Protein AF-A0A0C3Q292-F1 (afdb_monomer)

Secondary structure (DSSP, 8-state):
-EEE-S-GGGSPPGGGT----PPP--STTHHHHHS--TTT-EEE-HHHHHHHH-S--PPPPS--------HHHHTSHHIIIIIIIHHHHHHHHHS-TT--TT---SS--

Solvent-accessible surface area (ba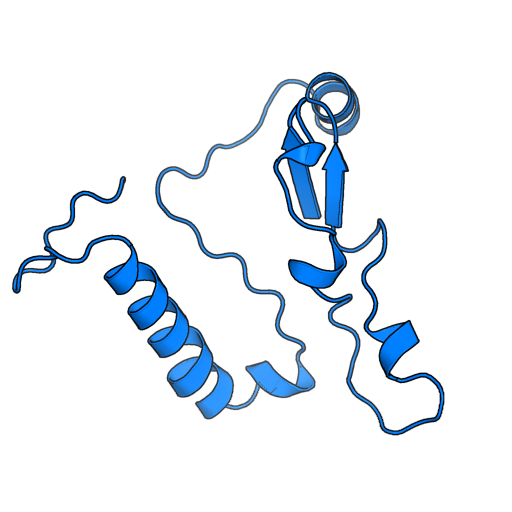ckbone atoms only — not comparable to full-atom values): 6953 Å² total; per-residue (Å²): 78,77,46,78,39,87,59,61,85,81,50,75,60,63,71,81,75,45,55,46,49,53,83,90,57,95,62,100,62,40,67,70,57,35,52,46,46,76,78,43,52,36,79,37,38,59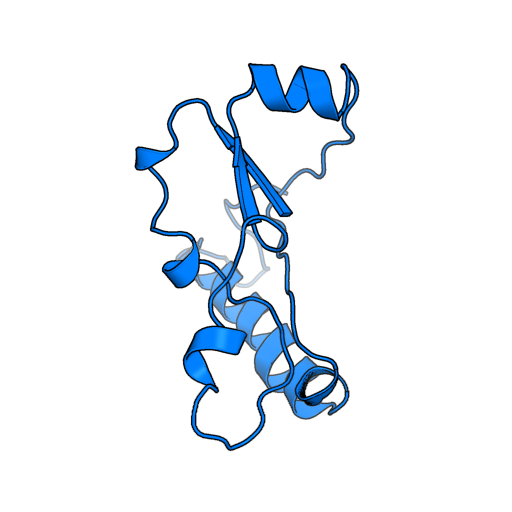,70,58,50,38,72,75,61,48,95,70,77,90,80,81,75,43,83,79,88,87,82,72,75,40,73,92,48,54,75,41,67,58,44,39,54,63,47,46,51,47,44,50,49,56,54,59,54,61,77,40,87,78,52,40,97,88,69,54,62,87,68,63,99

Radius of gyration: 17.43 Å; Cα contacts (8 Å, |Δi|>4): 93; chains: 1; bounding box: 43×38×37 Å

Organism: NCBI:txid1051891

pLDDT: mean 90.77, std 4.53, range [69.12, 97.75]

Sequence (109 aa):
MYIVSDKPSLFPEVRMMTSSGAKIESGPDTEGRLEPTDKDLRIIPVKQAKELFGQQAGSVNGVSFMNSDNPQYITHYYHFSAELLFGLWRTYTSLDADIQSNGATILPP

Foldseek 3Di:
DEAEAPCPVVDDDPQVVAWCLDDQDDDPCRPVNRHDDVVRYDYYYPVVVCVVPNDDDDDDWFDDDDDSHHPVQCVDPCCVVVPPPVVVVVVVCVVAVPQDPVRDGPGTD

Structure (mmCIF, N/CA/C/O backbone):
data_AF-A0A0C3Q292-F1
#
_entry.id   AF-A0A0C3Q292-F1
#
loop_
_atom_site.group_PDB
_atom_site.id
_atom_site.type_symbol
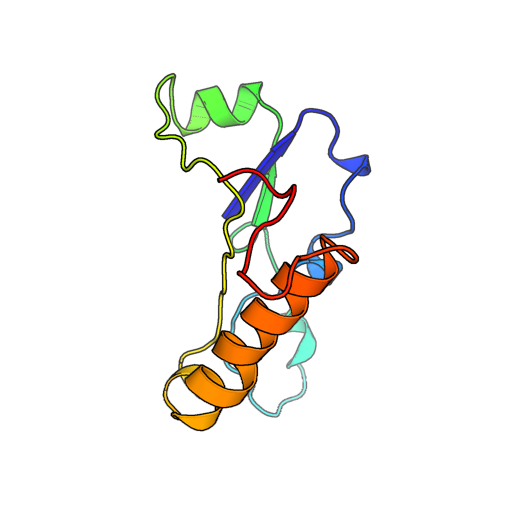_atom_site.label_atom_id
_atom_site.label_alt_id
_atom_site.label_comp_id
_atom_site.label_asym_id
_atom_site.label_entity_id
_atom_site.label_seq_id
_atom_site.pdbx_PDB_ins_code
_atom_site.Cartn_x
_atom_site.Cartn_y
_atom_site.Cartn_z
_atom_site.occupancy
_atom_site.B_iso_or_equiv
_atom_site.auth_seq_id
_atom_site.auth_comp_id
_atom_site.auth_asym_id
_atom_site.auth_atom_id
_atom_site.pdbx_PDB_model_num
ATOM 1 N N . MET A 1 1 ? -3.609 6.998 4.947 1.00 92.38 1 MET A N 1
ATOM 2 C CA . MET A 1 1 ? -4.205 5.701 4.539 1.00 92.38 1 MET A CA 1
ATOM 3 C C . MET A 1 1 ? -4.912 5.068 5.734 1.00 92.38 1 MET A C 1
ATOM 5 O O . MET A 1 1 ? -4.525 5.353 6.861 1.00 92.38 1 MET A O 1
ATOM 9 N N . TYR A 1 2 ? -5.933 4.234 5.519 1.00 94.56 2 TYR A N 1
ATOM 10 C CA . TYR A 1 2 ? -6.596 3.497 6.600 1.00 94.56 2 TYR A CA 1
ATOM 11 C C . TYR A 1 2 ? -6.639 2.001 6.292 1.00 94.56 2 TYR A C 1
ATOM 13 O O . TYR A 1 2 ? -7.073 1.615 5.211 1.00 94.56 2 TYR A O 1
ATOM 21 N N . ILE A 1 3 ? -6.242 1.174 7.258 1.00 95.50 3 ILE A N 1
ATOM 22 C CA . ILE A 1 3 ? -6.537 -0.261 7.283 1.00 95.50 3 ILE A CA 1
ATOM 23 C C . ILE A 1 3 ? -7.716 -0.448 8.234 1.00 95.50 3 ILE A C 1
ATOM 25 O O . ILE A 1 3 ? -7.642 -0.058 9.398 1.00 95.50 3 ILE A O 1
ATOM 29 N N . VAL A 1 4 ? -8.813 -1.028 7.752 1.00 94.81 4 VAL A N 1
ATOM 30 C CA . VAL A 1 4 ? -10.010 -1.248 8.572 1.00 94.81 4 VAL A CA 1
ATOM 31 C C . VAL A 1 4 ? -10.018 -2.688 9.075 1.00 94.81 4 VAL A C 1
ATOM 33 O O . VAL A 1 4 ? -10.182 -3.619 8.291 1.00 94.81 4 VAL A O 1
ATOM 36 N N . SER A 1 5 ? -9.826 -2.879 10.381 1.00 96.50 5 SER A N 1
ATOM 37 C CA . SER A 1 5 ? -9.831 -4.200 11.016 1.00 96.50 5 SER A CA 1
ATOM 38 C C . SER A 1 5 ? -10.138 -4.102 12.508 1.00 96.50 5 SER A C 1
ATOM 40 O O . SER A 1 5 ? -9.551 -3.294 13.223 1.00 96.50 5 SER A O 1
ATOM 42 N N . ASP A 1 6 ? -10.994 -4.997 13.004 1.00 97.75 6 ASP A N 1
ATOM 43 C CA . ASP A 1 6 ? -11.237 -5.166 14.444 1.00 97.75 6 ASP A CA 1
ATOM 44 C C . ASP A 1 6 ? -10.140 -6.010 15.136 1.00 97.75 6 ASP A C 1
ATOM 46 O O . ASP A 1 6 ? -10.204 -6.264 16.338 1.00 97.75 6 ASP A O 1
ATOM 50 N N . LYS A 1 7 ? -9.119 -6.454 14.385 1.00 97.38 7 LYS A N 1
ATOM 51 C CA . LYS A 1 7 ? -7.964 -7.229 14.871 1.00 97.38 7 LYS A CA 1
ATOM 52 C C . LYS A 1 7 ? -6.643 -6.554 14.461 1.00 97.38 7 LYS A C 1
ATOM 54 O O . LYS A 1 7 ? -5.930 -7.084 13.607 1.00 97.38 7 LYS A O 1
ATOM 59 N N . PRO A 1 8 ? -6.299 -5.389 15.036 1.00 94.94 8 PRO A N 1
ATOM 60 C CA . PRO A 1 8 ? -5.112 -4.629 14.637 1.00 94.94 8 PRO A CA 1
ATOM 61 C C . PRO A 1 8 ? -3.792 -5.373 14.887 1.00 94.94 8 PRO A C 1
ATOM 63 O O . PRO A 1 8 ? -2.832 -5.159 14.161 1.00 94.94 8 PRO A O 1
ATOM 66 N N . SER A 1 9 ? -3.749 -6.298 15.851 1.00 96.12 9 SER A N 1
ATOM 67 C CA . SER A 1 9 ? -2.554 -7.088 16.180 1.00 96.12 9 SER A CA 1
ATOM 68 C C . SER A 1 9 ? -2.134 -8.106 15.113 1.00 96.12 9 SER A C 1
ATOM 70 O O . SER A 1 9 ? -1.070 -8.702 15.239 1.00 96.12 9 SER A O 1
ATOM 72 N N . LEU A 1 10 ? -2.956 -8.338 14.082 1.00 96.94 10 LEU A N 1
ATOM 73 C CA . LEU A 1 10 ? -2.586 -9.190 12.945 1.00 96.94 10 LEU A CA 1
ATOM 74 C C . LEU A 1 10 ? -1.658 -8.488 11.951 1.00 96.94 10 LEU A C 1
ATOM 76 O O . LEU A 1 10 ? -1.102 -9.143 11.072 1.00 96.94 10 LEU A O 1
ATOM 80 N N . PHE A 1 11 ? -1.519 -7.171 12.068 1.00 96.62 11 PHE A N 1
ATOM 81 C CA . PHE A 1 11 ? -0.674 -6.379 11.194 1.00 96.62 11 PHE A CA 1
ATOM 82 C C . PHE A 1 11 ? 0.667 -6.098 11.881 1.00 96.62 11 PHE A C 1
ATOM 84 O O . PHE A 1 11 ? 0.705 -5.938 13.105 1.00 96.62 11 PHE A O 1
ATOM 91 N N . PRO A 1 12 ? 1.765 -6.011 11.113 1.00 96.69 12 PRO A N 1
ATOM 92 C CA . PRO A 1 12 ? 3.024 -5.476 11.614 1.00 96.69 12 PRO A CA 1
ATOM 93 C C . PRO A 1 12 ? 2.867 -4.043 12.142 1.00 96.69 12 PRO A C 1
ATOM 95 O O . PRO A 1 12 ? 1.881 -3.357 11.865 1.00 96.69 12 PRO A O 1
ATOM 98 N N . GLU A 1 13 ? 3.879 -3.556 12.859 1.00 95.69 13 GLU A N 1
ATOM 99 C CA . GLU A 1 13 ? 3.965 -2.133 13.195 1.00 95.69 13 GLU A CA 1
ATOM 100 C C . GLU A 1 13 ? 3.947 -1.269 11.924 1.00 95.69 13 GLU A C 1
ATOM 102 O O . GLU A 1 13 ? 4.510 -1.646 10.896 1.00 95.69 13 GLU A O 1
ATOM 107 N N . VAL A 1 14 ? 3.336 -0.081 11.991 1.00 95.06 14 VAL A N 1
ATOM 108 C CA . VAL A 1 14 ? 3.147 0.799 10.820 1.00 95.06 14 VAL A CA 1
ATOM 109 C C . VAL A 1 14 ? 4.468 1.143 10.130 1.00 95.06 14 VAL A C 1
ATOM 111 O O . VAL A 1 14 ? 4.538 1.121 8.903 1.00 95.06 14 VAL A O 1
ATOM 114 N N . ARG A 1 15 ? 5.534 1.350 10.907 1.00 94.62 15 ARG A N 1
ATOM 115 C CA . ARG A 1 15 ? 6.899 1.597 10.418 1.00 94.62 15 ARG A CA 1
ATOM 116 C C . ARG A 1 15 ? 7.500 0.474 9.575 1.00 94.62 15 ARG A C 1
ATOM 118 O O . ARG A 1 15 ? 8.422 0.707 8.805 1.00 94.62 15 ARG A O 1
ATOM 125 N N . MET A 1 16 ? 6.972 -0.739 9.719 1.00 95.00 16 MET A N 1
ATOM 126 C CA . MET A 1 16 ? 7.375 -1.917 8.948 1.00 95.00 16 MET A CA 1
ATOM 127 C C . MET A 1 16 ? 6.511 -2.112 7.694 1.00 95.00 16 MET A C 1
ATOM 129 O O . MET A 1 16 ? 6.776 -3.017 6.908 1.00 95.00 16 MET A O 1
ATOM 133 N N . MET A 1 17 ? 5.462 -1.302 7.518 1.00 93.81 17 MET A N 1
ATOM 134 C CA . MET A 1 17 ? 4.547 -1.366 6.375 1.00 93.81 17 MET A CA 1
ATOM 135 C C . MET A 1 17 ? 4.707 -0.174 5.428 1.00 93.81 17 MET A C 1
ATOM 137 O O . MET A 1 17 ? 4.534 -0.334 4.224 1.00 93.81 17 MET A O 1
ATOM 141 N N . THR A 1 18 ? 5.003 1.017 5.954 1.00 93.31 18 THR A N 1
ATOM 142 C CA . THR A 1 18 ? 5.138 2.253 5.168 1.00 93.31 18 THR A CA 1
ATOM 143 C C . THR A 1 18 ? 6.095 3.239 5.840 1.00 93.31 18 THR A C 1
ATOM 145 O O . THR A 1 18 ? 6.434 3.092 7.011 1.00 93.31 18 THR A O 1
ATOM 148 N N . SER A 1 19 ? 6.485 4.278 5.105 1.00 92.19 19 SER A N 1
ATOM 149 C CA . SER A 1 19 ? 7.123 5.491 5.629 1.00 92.19 19 SER A CA 1
ATOM 150 C C . SER A 1 19 ? 6.176 6.693 5.518 1.00 92.19 19 SER A C 1
ATOM 152 O O . SER A 1 19 ? 5.067 6.568 4.987 1.00 92.19 19 SER A O 1
ATOM 154 N N . SER A 1 20 ? 6.612 7.863 5.993 1.00 92.38 20 SER A N 1
ATOM 155 C CA . SER A 1 20 ? 5.895 9.138 5.808 1.00 92.38 20 SER A CA 1
ATOM 156 C C . SER A 1 20 ? 5.885 9.644 4.356 1.00 92.38 20 SER A C 1
ATOM 158 O O . SER A 1 20 ? 5.204 10.615 4.029 1.00 92.38 20 SER A O 1
ATOM 160 N N . GLY A 1 21 ? 6.698 9.046 3.475 1.00 89.25 21 GLY A N 1
ATOM 161 C CA . GLY A 1 21 ? 6.905 9.534 2.111 1.00 89.25 21 GLY A CA 1
ATOM 162 C C . GLY A 1 21 ? 7.610 10.896 2.035 1.00 89.25 21 GLY A C 1
ATOM 163 O O . GLY A 1 21 ? 7.651 11.500 0.961 1.00 89.25 21 GLY A O 1
ATOM 164 N N . ALA A 1 22 ? 8.164 11.407 3.142 1.00 89.69 22 ALA A N 1
ATOM 165 C CA . ALA A 1 22 ? 8.912 12.659 3.152 1.00 89.69 22 ALA A CA 1
ATOM 166 C C . ALA A 1 22 ? 10.166 12.580 2.264 1.00 89.69 22 ALA A C 1
ATOM 168 O O . ALA A 1 22 ? 10.733 11.514 2.026 1.00 89.69 22 ALA A O 1
ATOM 169 N N . LYS A 1 23 ? 10.610 13.737 1.761 1.00 89.56 23 LYS A N 1
ATOM 170 C CA . LYS A 1 23 ? 11.818 13.824 0.934 1.00 89.56 23 LYS A CA 1
ATOM 171 C C . LYS A 1 23 ? 13.041 13.410 1.754 1.00 89.56 23 LYS A C 1
ATOM 173 O O . LYS A 1 23 ? 13.244 13.912 2.864 1.00 89.56 23 LYS A O 1
ATOM 178 N N . ILE A 1 24 ? 13.876 12.550 1.178 1.00 88.94 24 ILE A N 1
ATOM 179 C CA . ILE A 1 24 ? 15.117 12.118 1.815 1.00 88.94 24 ILE A CA 1
ATOM 180 C C . ILE A 1 24 ? 16.160 13.219 1.617 1.00 88.94 24 ILE A C 1
ATOM 182 O O . ILE A 1 24 ? 16.516 13.577 0.490 1.00 88.94 24 ILE A O 1
ATOM 186 N N . GLU A 1 25 ? 16.638 13.773 2.729 1.00 88.50 25 GLU A N 1
ATOM 187 C CA . GLU A 1 25 ? 17.653 14.827 2.765 1.00 88.50 25 GLU A CA 1
ATOM 188 C C . GLU A 1 25 ? 18.669 14.505 3.849 1.00 88.50 25 GLU A C 1
ATOM 190 O O . GLU A 1 25 ? 18.269 14.136 4.951 1.00 88.50 25 GLU A O 1
ATOM 195 N N . SER A 1 26 ? 19.956 14.686 3.562 1.00 85.25 26 SER A N 1
ATOM 196 C CA . SER A 1 26 ? 21.028 14.459 4.529 1.00 85.25 26 SER A CA 1
ATOM 197 C C . SER A 1 26 ? 20.909 15.409 5.722 1.00 85.25 26 SER A C 1
ATOM 199 O O . SER A 1 26 ? 20.850 16.626 5.553 1.00 85.25 26 SER A O 1
ATOM 201 N N . GLY A 1 27 ? 20.916 14.864 6.937 1.00 84.56 27 GLY A N 1
ATOM 202 C CA . GLY A 1 27 ? 20.877 15.651 8.165 1.00 84.56 27 GLY A CA 1
ATOM 203 C C . GLY A 1 27 ? 20.676 14.794 9.418 1.00 84.56 27 GLY A C 1
ATOM 204 O O . GLY A 1 27 ? 20.360 13.607 9.304 1.00 84.56 27 GLY A O 1
ATOM 205 N N . PRO A 1 28 ? 20.841 15.389 10.613 1.00 79.56 28 PRO A N 1
ATOM 206 C CA . PRO A 1 28 ? 20.841 14.666 11.888 1.00 79.56 28 PRO A CA 1
ATOM 207 C C . PRO A 1 28 ? 19.501 14.007 12.259 1.00 79.56 28 PRO A C 1
ATOM 209 O O . PRO A 1 28 ? 19.494 13.138 13.118 1.00 79.56 28 PRO A O 1
ATOM 212 N N . ASP A 1 29 ? 18.392 14.373 11.606 1.00 82.88 29 ASP A N 1
ATOM 213 C CA . ASP A 1 29 ? 17.051 13.823 11.864 1.00 82.88 29 ASP A CA 1
ATOM 214 C C . ASP A 1 29 ? 16.382 13.324 10.573 1.00 82.88 29 ASP A C 1
ATOM 216 O O . ASP A 1 29 ? 15.291 13.735 10.182 1.00 82.88 29 ASP A O 1
ATOM 220 N N . THR A 1 30 ? 17.101 12.521 9.792 1.00 82.31 30 THR A N 1
ATOM 221 C CA . THR A 1 30 ? 16.534 11.955 8.556 1.00 82.31 30 THR A CA 1
ATOM 222 C C . THR A 1 30 ? 15.561 10.827 8.868 1.00 82.31 30 THR A C 1
ATOM 224 O O . THR A 1 30 ? 14.461 10.813 8.331 1.00 82.31 30 THR A O 1
ATOM 227 N N . GLU A 1 31 ? 15.926 9.931 9.782 1.00 83.94 31 GLU A N 1
ATOM 228 C CA . GLU A 1 31 ? 15.092 8.786 10.160 1.00 83.94 31 GLU A CA 1
ATOM 229 C C . GLU A 1 31 ? 13.782 9.219 10.826 1.00 83.94 31 GLU A C 1
ATOM 231 O O . GLU A 1 31 ? 12.722 8.740 10.434 1.00 83.94 31 GLU A O 1
ATOM 236 N N . GLY A 1 32 ? 13.818 10.191 11.746 1.00 90.12 32 GLY A N 1
ATOM 237 C CA . GLY A 1 32 ? 12.612 10.678 12.421 1.00 90.12 32 GLY A CA 1
ATOM 238 C C . GLY A 1 32 ? 11.605 11.326 11.469 1.00 90.12 32 GLY A C 1
ATOM 239 O O . GLY A 1 32 ? 10.401 11.150 11.633 1.00 90.12 32 GLY A O 1
ATOM 240 N N . ARG A 1 33 ? 12.076 12.009 10.416 1.00 89.62 33 ARG A N 1
ATOM 241 C CA . ARG A 1 33 ? 11.203 12.566 9.364 1.00 89.62 33 ARG A CA 1
ATOM 242 C C . ARG A 1 33 ? 10.566 11.501 8.475 1.00 89.62 33 ARG A C 1
ATOM 244 O O . ARG A 1 33 ? 9.511 11.759 7.896 1.00 89.62 33 ARG A O 1
ATOM 251 N N . LEU A 1 34 ? 11.220 10.352 8.319 1.00 91.31 34 LEU A N 1
ATOM 252 C CA . LEU A 1 34 ? 10.735 9.238 7.501 1.00 91.31 34 LEU A CA 1
ATOM 253 C C . LEU A 1 34 ? 9.812 8.297 8.282 1.00 91.31 34 LEU A C 1
ATOM 255 O O . LEU A 1 34 ? 9.058 7.544 7.663 1.00 91.31 34 LEU A O 1
ATOM 259 N N . GLU A 1 35 ? 9.842 8.365 9.613 1.00 95.12 35 GLU A N 1
ATOM 260 C CA . GLU A 1 35 ? 8.966 7.590 10.482 1.00 95.12 35 GLU A CA 1
ATOM 261 C C . GLU A 1 35 ? 7.491 7.952 10.209 1.00 95.12 35 GLU A C 1
ATOM 263 O O . GLU A 1 35 ? 7.123 9.133 10.230 1.00 95.12 35 GLU A O 1
ATOM 268 N N . PRO A 1 36 ? 6.630 6.963 9.911 1.00 95.62 36 PRO A N 1
ATOM 269 C CA . PRO A 1 36 ? 5.236 7.229 9.603 1.00 95.62 36 PRO A CA 1
ATOM 270 C C . PRO A 1 36 ? 4.459 7.659 10.847 1.00 95.62 36 PRO A C 1
ATOM 272 O O . PRO A 1 36 ? 4.711 7.233 11.974 1.00 95.62 36 PRO A O 1
ATOM 275 N N . THR A 1 37 ? 3.437 8.465 10.611 1.00 95.38 37 THR A N 1
ATOM 276 C CA . THR A 1 37 ? 2.501 8.955 11.618 1.00 95.38 37 THR A CA 1
ATOM 277 C C . THR A 1 37 ? 1.073 8.528 11.286 1.00 95.38 37 THR A C 1
ATOM 279 O O . THR A 1 37 ? 0.779 7.998 10.214 1.00 95.38 37 THR A O 1
ATOM 282 N N . ASP A 1 38 ? 0.140 8.877 12.170 1.00 95.44 38 ASP A N 1
ATOM 283 C CA . ASP A 1 38 ? -1.302 8.739 11.945 1.00 95.44 38 ASP A CA 1
ATOM 284 C C . ASP A 1 38 ? -1.814 9.458 10.677 1.00 95.44 38 ASP A C 1
ATOM 286 O O . ASP A 1 38 ? -2.919 9.186 10.204 1.00 95.44 38 ASP A O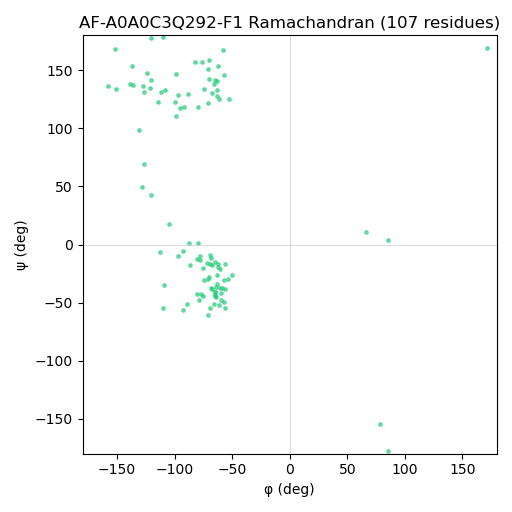 1
ATOM 290 N N . LYS A 1 39 ? -1.044 10.387 10.098 1.00 93.38 39 LYS A N 1
ATOM 291 C CA . LYS A 1 39 ? -1.397 11.005 8.809 1.00 93.38 39 LYS A CA 1
ATOM 292 C C . LYS A 1 39 ? -1.155 10.053 7.637 1.00 93.38 39 LYS A C 1
ATOM 294 O O . LYS A 1 39 ? -1.893 10.093 6.650 1.00 93.38 39 LYS A O 1
ATOM 299 N N . ASP A 1 40 ? -0.170 9.176 7.774 1.00 94.50 40 ASP A N 1
ATOM 300 C CA . ASP A 1 40 ? 0.335 8.320 6.706 1.00 94.50 40 ASP A CA 1
ATOM 301 C C . ASP A 1 40 ? -0.448 7.011 6.663 1.00 94.50 40 ASP A C 1
ATOM 303 O O . ASP A 1 40 ? -1.038 6.670 5.632 1.00 94.50 40 ASP A O 1
ATOM 307 N N . LEU A 1 41 ? -0.576 6.323 7.802 1.00 96.06 41 LEU A N 1
ATOM 308 C CA . LEU A 1 41 ? -1.377 5.106 7.916 1.00 96.06 41 LEU A CA 1
ATOM 309 C C . LEU A 1 41 ? -1.936 4.911 9.326 1.00 96.06 41 LEU A C 1
ATOM 311 O O . LEU A 1 41 ? -1.219 5.006 10.315 1.00 96.06 41 LEU A O 1
ATOM 315 N N . ARG A 1 42 ? -3.227 4.575 9.409 1.00 96.50 42 ARG A N 1
ATOM 316 C CA . ARG A 1 42 ? -3.906 4.209 10.660 1.00 96.50 42 ARG A CA 1
ATOM 317 C C . ARG A 1 42 ? -4.624 2.882 10.507 1.00 96.50 42 ARG A C 1
ATOM 319 O O . ARG A 1 42 ? -5.329 2.672 9.522 1.00 96.50 42 ARG A O 1
ATOM 326 N N . ILE A 1 43 ? -4.510 2.021 11.510 1.00 97.38 43 ILE A N 1
ATOM 327 C CA . ILE A 1 43 ? -5.352 0.830 11.625 1.00 97.38 43 ILE A CA 1
ATOM 328 C C . ILE A 1 43 ? -6.527 1.190 12.532 1.00 97.38 43 ILE A C 1
ATOM 330 O O . ILE A 1 43 ? -6.323 1.553 13.689 1.00 97.38 43 ILE A O 1
ATOM 334 N N . ILE A 1 44 ? -7.747 1.140 12.001 1.00 97.19 44 ILE A N 1
ATOM 335 C CA . ILE A 1 44 ? -8.960 1.558 12.712 1.00 97.19 44 ILE A CA 1
ATOM 336 C C . ILE A 1 44 ? -10.003 0.432 12.750 1.00 97.19 44 ILE A C 1
ATOM 338 O O . ILE A 1 44 ? -10.102 -0.345 11.796 1.00 97.19 44 ILE A O 1
ATOM 342 N N . PRO A 1 45 ? -10.820 0.339 13.813 1.00 96.81 45 PRO A N 1
ATOM 343 C CA . PRO A 1 45 ? -11.912 -0.622 13.877 1.00 96.81 45 PRO A CA 1
ATOM 344 C C . PRO A 1 45 ? -13.041 -0.252 12.909 1.00 96.81 45 PRO A C 1
ATOM 346 O O . PRO A 1 45 ? -13.235 0.917 12.549 1.00 96.81 45 PRO A O 1
ATOM 349 N N . VAL A 1 46 ? -13.861 -1.243 12.554 1.00 94.62 46 VAL A N 1
ATOM 350 C CA . VAL A 1 46 ? -14.972 -1.082 11.598 1.00 94.62 46 VAL A CA 1
ATOM 351 C C . VAL A 1 46 ? -15.961 -0.013 12.069 1.00 94.62 46 VAL A C 1
ATOM 353 O O . VAL A 1 46 ? -16.474 0.767 11.265 1.00 94.62 46 VAL A O 1
ATOM 356 N N . LYS A 1 47 ? -16.211 0.062 13.383 1.00 95.38 47 LYS A N 1
ATOM 357 C CA . LYS A 1 47 ? -17.090 1.081 13.973 1.00 95.38 47 LYS A CA 1
ATOM 358 C C . LYS A 1 47 ? -16.587 2.500 13.687 1.00 95.38 47 LYS A C 1
ATOM 360 O O . LYS A 1 47 ? -17.363 3.330 13.227 1.00 95.38 47 LYS A O 1
ATOM 365 N N . GLN A 1 48 ? -15.295 2.752 13.896 1.00 96.06 48 GLN A N 1
ATOM 366 C CA . GLN A 1 48 ? -14.699 4.066 13.651 1.00 96.06 48 GLN A CA 1
ATOM 367 C C . GLN A 1 48 ? -14.693 4.407 12.155 1.00 96.06 48 GLN A C 1
ATOM 369 O O . GLN A 1 48 ? -14.965 5.545 11.786 1.00 96.06 48 GLN A O 1
ATOM 374 N N . ALA A 1 49 ? -14.441 3.429 11.280 1.00 95.25 49 ALA A N 1
ATOM 375 C CA . ALA A 1 49 ? -14.512 3.646 9.835 1.00 95.25 49 ALA A CA 1
ATOM 376 C C . ALA A 1 49 ? -15.917 4.098 9.391 1.00 95.25 49 ALA A C 1
ATOM 378 O O . ALA A 1 49 ? -16.035 5.031 8.601 1.00 95.25 49 ALA A O 1
ATOM 379 N N . LYS A 1 50 ? -16.981 3.501 9.949 1.00 94.12 50 LYS A N 1
ATOM 380 C CA . LYS A 1 50 ? -18.371 3.914 9.679 1.00 94.12 50 LYS A CA 1
ATOM 381 C C . LYS A 1 50 ? -18.675 5.335 10.155 1.00 94.12 50 LYS A C 1
ATOM 383 O O . LYS A 1 50 ? -19.421 6.047 9.493 1.00 94.12 50 LYS A O 1
ATOM 388 N N . GLU A 1 51 ? -18.111 5.748 11.287 1.00 95.69 51 GLU A N 1
ATOM 389 C CA . GLU A 1 51 ? -18.263 7.115 11.803 1.00 95.69 51 GLU A CA 1
ATOM 390 C C . GLU A 1 51 ? -17.540 8.143 10.917 1.00 95.69 51 GLU A C 1
ATOM 392 O O . GLU A 1 51 ? -18.066 9.229 10.691 1.00 95.69 51 GLU A O 1
ATOM 397 N N . LEU A 1 52 ? -16.364 7.793 10.382 1.00 93.94 52 LEU A N 1
ATOM 398 C CA . LEU A 1 52 ? -15.559 8.679 9.533 1.00 93.94 52 LEU A CA 1
ATOM 399 C C . LEU A 1 52 ? -16.082 8.791 8.095 1.00 93.94 52 LEU A C 1
ATOM 401 O O . LEU A 1 52 ? -16.081 9.882 7.530 1.00 93.94 52 LEU A O 1
ATOM 405 N N . PHE A 1 53 ? -16.488 7.671 7.494 1.00 92.25 53 PHE A N 1
ATOM 406 C CA . PHE A 1 53 ? -16.788 7.586 6.057 1.00 92.25 53 PHE A CA 1
ATOM 407 C C . PHE A 1 53 ? -18.273 7.352 5.748 1.00 92.25 53 PHE A C 1
ATOM 409 O O . PHE A 1 53 ? -18.677 7.394 4.588 1.00 92.25 53 PHE A O 1
ATOM 416 N N . GLY A 1 54 ? -19.108 7.121 6.764 1.00 91.56 54 GLY A N 1
ATOM 417 C CA . GLY A 1 54 ? -20.518 6.789 6.587 1.00 91.56 54 GLY A CA 1
ATOM 418 C C . GLY A 1 54 ? -20.744 5.324 6.197 1.00 91.56 54 GLY A C 1
ATOM 419 O O . GLY A 1 54 ? -19.968 4.433 6.539 1.00 91.56 54 GLY A O 1
ATOM 420 N N . GLN A 1 55 ? -21.862 5.051 5.518 1.00 87.12 55 GLN A N 1
ATOM 421 C CA . GLN A 1 55 ? -22.295 3.681 5.191 1.00 87.12 55 GLN A CA 1
ATOM 422 C C . GLN A 1 55 ? -21.906 3.214 3.784 1.00 87.12 55 GLN A C 1
ATOM 424 O O . GLN A 1 55 ? -22.085 2.040 3.467 1.00 87.12 55 GLN A O 1
ATOM 429 N N . GLN A 1 56 ? -21.418 4.113 2.930 1.00 84.81 56 GLN A N 1
ATOM 430 C CA . GLN A 1 56 ? -21.139 3.814 1.529 1.00 84.81 56 GLN A CA 1
ATOM 431 C C . GLN A 1 56 ? -19.636 3.834 1.273 1.00 84.81 56 GLN A C 1
ATOM 433 O O . GLN A 1 56 ? -18.949 4.784 1.632 1.00 84.81 56 GLN A O 1
ATOM 438 N N . ALA A 1 57 ? -19.144 2.790 0.614 1.00 84.69 57 ALA A N 1
ATOM 439 C CA . ALA A 1 57 ? -17.784 2.711 0.110 1.00 84.69 57 ALA A CA 1
ATOM 440 C C . ALA A 1 57 ? -17.815 2.072 -1.279 1.00 84.69 57 ALA A C 1
ATOM 442 O O . ALA A 1 57 ? -18.552 1.112 -1.509 1.00 84.69 57 ALA A O 1
ATOM 443 N N . GLY A 1 58 ? -17.020 2.609 -2.203 1.00 86.94 58 GLY A N 1
ATOM 444 C CA . GLY A 1 58 ? -16.721 1.916 -3.451 1.00 86.94 58 GLY A CA 1
ATOM 445 C C . GLY A 1 58 ? -15.740 0.781 -3.176 1.00 86.94 58 GLY A C 1
ATOM 446 O O . GLY A 1 58 ? -14.755 0.982 -2.467 1.00 86.94 58 GLY A O 1
ATOM 447 N N . SER A 1 59 ? -16.002 -0.402 -3.722 1.00 85.75 59 SER A N 1
ATOM 448 C CA . SER A 1 59 ? -15.071 -1.528 -3.665 1.00 85.75 59 SER A CA 1
ATOM 449 C C . SER A 1 59 ? -14.257 -1.598 -4.950 1.00 85.75 59 SER A C 1
ATOM 451 O O . SER A 1 59 ? -14.826 -1.638 -6.042 1.00 85.75 59 SER A O 1
ATOM 453 N N . VAL A 1 60 ? -12.937 -1.672 -4.815 1.00 87.75 60 VAL A N 1
ATOM 454 C CA . VAL A 1 60 ? -12.061 -2.146 -5.888 1.00 87.75 60 VAL A CA 1
ATOM 455 C C . VAL A 1 60 ? -11.895 -3.646 -5.671 1.00 87.75 60 VAL A C 1
ATOM 457 O O . VAL A 1 60 ? -11.456 -4.062 -4.601 1.00 87.75 60 VAL A O 1
ATOM 460 N N . ASN A 1 61 ? -12.335 -4.445 -6.643 1.00 84.31 61 ASN A N 1
ATOM 461 C CA . ASN A 1 61 ? -12.167 -5.895 -6.601 1.00 84.31 61 ASN A CA 1
ATOM 462 C C . ASN A 1 61 ? -10.764 -6.278 -7.078 1.00 84.31 61 ASN A C 1
ATOM 464 O O . ASN A 1 61 ? -10.126 -5.515 -7.804 1.00 84.31 61 ASN A O 1
ATOM 468 N N . GLY A 1 62 ? -10.315 -7.456 -6.653 1.00 86.31 62 GLY A N 1
ATOM 469 C CA . GLY A 1 62 ? -9.054 -8.031 -7.097 1.00 86.31 62 GLY A CA 1
ATOM 470 C C . GLY A 1 62 ? -7.834 -7.572 -6.320 1.00 86.31 62 GLY A C 1
ATOM 471 O O . GLY A 1 62 ? -7.902 -6.827 -5.336 1.00 86.31 62 GLY A O 1
ATOM 472 N N . VAL A 1 63 ? -6.682 -8.061 -6.767 1.00 87.00 63 VAL A N 1
ATOM 473 C CA . VAL A 1 63 ? -5.388 -7.659 -6.214 1.00 87.00 63 VAL A CA 1
ATOM 474 C C . VAL A 1 63 ? -5.087 -6.228 -6.645 1.00 87.00 63 VAL A C 1
ATOM 476 O O . VAL A 1 63 ? -5.002 -5.920 -7.830 1.00 87.00 63 VAL A O 1
ATOM 479 N N . SER A 1 64 ? -4.888 -5.353 -5.665 1.00 88.69 64 SER A N 1
ATOM 480 C CA . SER A 1 64 ? -4.553 -3.948 -5.884 1.00 88.69 64 SER A CA 1
ATOM 481 C C . SER A 1 64 ? -3.212 -3.616 -5.245 1.00 88.69 64 SER A C 1
ATOM 483 O O . SER A 1 64 ? -2.922 -4.056 -4.133 1.00 88.69 64 SER A O 1
ATOM 485 N N . PHE A 1 65 ? -2.419 -2.792 -5.924 1.00 89.56 65 PHE A N 1
ATOM 486 C CA . PHE A 1 65 ? -1.181 -2.239 -5.385 1.00 89.56 65 PHE A CA 1
ATOM 487 C C . PHE A 1 65 ? -1.366 -0.757 -5.084 1.00 89.56 65 PHE A C 1
ATOM 489 O O . PHE A 1 65 ? -1.868 -0.004 -5.918 1.00 89.56 65 PHE A O 1
ATOM 496 N N . MET A 1 66 ? -0.938 -0.333 -3.898 1.00 88.69 66 MET A N 1
ATOM 497 C CA . MET A 1 66 ? -0.871 1.074 -3.524 1.00 88.69 66 MET A CA 1
ATOM 498 C C . MET A 1 66 ? 0.591 1.444 -3.325 1.00 88.69 66 MET A C 1
ATOM 500 O O . MET A 1 66 ? 1.277 0.820 -2.522 1.00 88.69 66 MET A O 1
ATOM 504 N N . ASN A 1 67 ? 1.056 2.443 -4.070 1.00 87.25 67 ASN A N 1
ATOM 505 C CA . ASN A 1 67 ? 2.436 2.898 -4.017 1.00 87.25 67 ASN A CA 1
ATOM 506 C C . ASN A 1 67 ? 2.496 4.381 -3.639 1.00 87.25 67 ASN A C 1
ATOM 508 O O . ASN A 1 67 ? 1.734 5.188 -4.175 1.00 87.25 67 ASN A O 1
ATOM 512 N N . SER A 1 68 ? 3.389 4.731 -2.718 1.00 85.00 68 SER A N 1
ATOM 513 C CA . SER A 1 68 ? 3.515 6.073 -2.139 1.00 85.00 68 SER A CA 1
ATOM 514 C C . SER A 1 68 ? 4.897 6.680 -2.392 1.00 85.00 68 SER A C 1
ATOM 516 O O . SER A 1 68 ? 5.499 7.259 -1.488 1.00 85.00 68 SER A O 1
ATOM 518 N N . ASP A 1 69 ? 5.417 6.528 -3.612 1.00 86.38 69 ASP A N 1
ATOM 519 C CA . ASP A 1 69 ? 6.742 7.040 -3.964 1.00 86.38 69 ASP A CA 1
ATOM 520 C C . ASP A 1 69 ? 6.814 8.569 -3.938 1.00 86.38 69 ASP A C 1
ATOM 522 O O . ASP A 1 69 ? 5.944 9.283 -4.447 1.00 86.38 69 ASP A O 1
ATOM 526 N N . ASN A 1 70 ? 7.916 9.081 -3.389 1.00 87.94 70 ASN A N 1
ATOM 527 C CA . ASN A 1 70 ? 8.197 10.509 -3.384 1.00 87.94 70 ASN A CA 1
ATOM 528 C C . ASN A 1 70 ? 8.523 11.005 -4.814 1.00 87.94 70 ASN A C 1
ATOM 530 O O . ASN A 1 70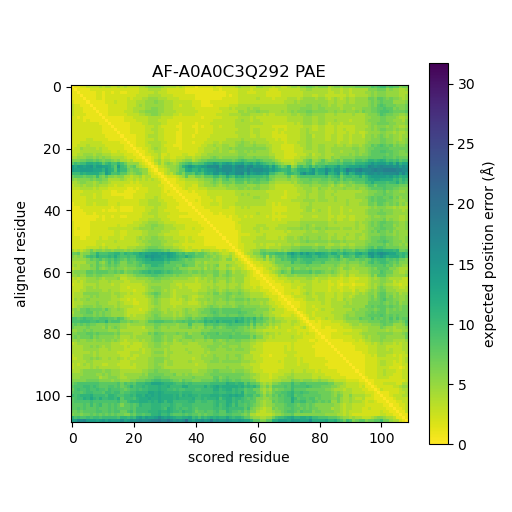 ? 9.258 10.326 -5.543 1.00 87.94 70 ASN A O 1
ATOM 534 N N . PRO A 1 71 ? 8.081 12.220 -5.211 1.00 89.00 71 PRO A N 1
ATOM 535 C CA . PRO A 1 71 ? 8.462 12.851 -6.480 1.00 89.00 71 PRO A CA 1
ATOM 536 C C . PRO A 1 71 ? 9.971 12.895 -6.766 1.00 89.00 71 PRO A C 1
ATOM 538 O O . PRO A 1 71 ? 10.370 12.900 -7.931 1.00 89.00 71 PRO A O 1
ATOM 541 N N . GLN A 1 72 ? 10.804 12.894 -5.720 1.00 89.44 72 GLN A N 1
ATOM 542 C CA . GLN A 1 72 ? 12.263 12.780 -5.798 1.00 89.44 72 GLN A CA 1
ATOM 543 C C . GLN A 1 72 ? 12.734 11.554 -6.599 1.00 89.44 72 GLN A C 1
ATOM 545 O O . GLN A 1 72 ? 13.791 11.632 -7.220 1.00 89.44 72 GLN A O 1
ATOM 550 N N . TYR A 1 73 ? 11.961 10.463 -6.606 1.00 86.19 73 TYR A N 1
ATOM 551 C CA . TYR A 1 73 ? 12.314 9.208 -7.274 1.00 86.19 73 TYR A CA 1
ATOM 552 C C . TYR A 1 73 ? 11.437 8.944 -8.497 1.00 86.19 73 TYR A C 1
ATOM 554 O O . TYR A 1 73 ? 11.945 8.809 -9.607 1.00 86.19 73 TYR A O 1
ATOM 562 N N . ILE A 1 74 ? 10.110 8.946 -8.341 1.00 88.94 74 ILE A N 1
ATOM 563 C CA . ILE A 1 74 ? 9.197 8.439 -9.383 1.00 88.94 74 ILE A CA 1
ATOM 564 C C . ILE A 1 74 ? 9.264 9.207 -10.714 1.00 88.94 74 ILE A C 1
ATOM 566 O O . ILE A 1 74 ? 8.865 8.699 -11.759 1.00 88.94 74 ILE A O 1
ATOM 570 N N . THR A 1 75 ? 9.786 10.435 -10.694 1.00 89.19 75 THR A N 1
ATOM 571 C CA . THR A 1 75 ? 9.924 11.286 -11.882 1.00 89.19 75 THR A CA 1
ATOM 572 C C . THR A 1 75 ? 11.019 10.824 -12.847 1.00 89.19 75 THR A C 1
ATOM 574 O O . THR A 1 75 ? 11.007 11.227 -14.011 1.00 89.19 75 THR A O 1
ATOM 577 N N . HIS A 1 76 ? 11.940 9.954 -12.418 1.00 89.25 76 HIS A N 1
ATOM 578 C CA . HIS A 1 76 ? 12.922 9.345 -13.312 1.00 89.25 76 HIS A CA 1
ATOM 579 C C . HIS A 1 76 ? 12.367 8.053 -13.929 1.00 89.25 76 HIS A C 1
ATOM 581 O O . HIS A 1 76 ? 11.939 7.147 -13.217 1.00 89.25 76 HIS A O 1
ATOM 587 N N . TYR A 1 77 ? 12.447 7.910 -15.257 1.00 86.62 77 TYR A N 1
ATOM 588 C CA . TYR A 1 77 ? 11.854 6.768 -15.971 1.00 86.62 77 TYR A CA 1
ATOM 589 C C . TYR A 1 77 ? 12.362 5.396 -15.498 1.00 86.62 77 TYR A C 1
ATOM 591 O O . TYR A 1 77 ? 11.610 4.428 -15.542 1.00 86.62 77 TYR A O 1
ATOM 599 N N . TYR A 1 78 ? 13.610 5.296 -15.025 1.00 88.44 78 TYR A N 1
ATOM 600 C CA . TYR A 1 78 ? 14.117 4.059 -14.416 1.00 88.44 78 TYR A CA 1
ATOM 601 C C . TYR A 1 78 ? 13.388 3.687 -13.120 1.00 88.44 78 TYR A C 1
ATOM 603 O O . TYR A 1 78 ? 13.055 2.520 -12.956 1.00 88.44 78 TYR A O 1
ATOM 611 N N . HIS A 1 79 ? 13.070 4.641 -12.242 1.00 89.94 79 HIS A N 1
ATOM 612 C CA . HIS A 1 79 ? 12.332 4.345 -11.009 1.00 89.94 79 HIS A CA 1
ATOM 613 C C . HIS A 1 79 ? 10.913 3.854 -11.325 1.00 89.94 79 HIS A C 1
ATOM 615 O O . HIS A 1 79 ? 10.453 2.865 -10.763 1.00 89.94 79 HIS A O 1
ATOM 621 N N . PHE A 1 80 ? 10.242 4.459 -12.310 1.00 88.50 80 PHE A N 1
ATOM 622 C CA . PHE A 1 80 ? 8.926 3.975 -12.731 1.00 88.50 80 PHE A CA 1
ATOM 623 C C . PHE A 1 80 ? 8.990 2.609 -13.438 1.00 88.50 80 PHE A C 1
ATOM 625 O O . PHE A 1 80 ? 8.310 1.664 -13.046 1.00 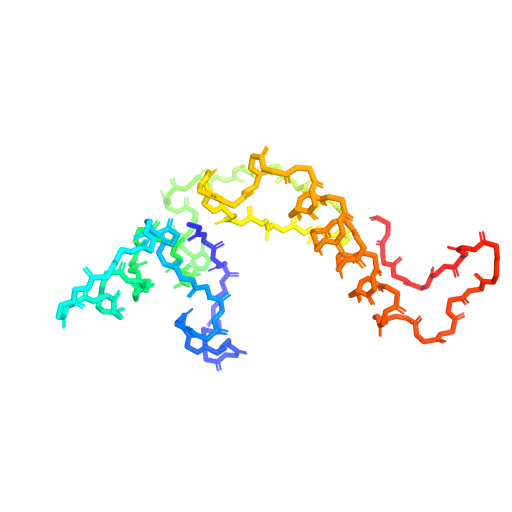88.50 80 PHE A O 1
ATOM 632 N N . SER A 1 81 ? 9.794 2.481 -14.494 1.00 90.00 81 SER A N 1
ATOM 633 C CA . SER A 1 81 ? 9.778 1.281 -15.336 1.00 90.00 81 SER A CA 1
ATOM 634 C C . SER A 1 81 ? 10.545 0.115 -14.715 1.00 90.00 81 SER A C 1
ATOM 636 O O . SER A 1 81 ? 10.043 -1.006 -14.700 1.00 90.00 81 SER A O 1
ATOM 638 N N . ALA A 1 82 ? 11.768 0.352 -14.234 1.00 90.25 82 ALA A N 1
ATOM 639 C CA . ALA A 1 82 ? 12.654 -0.713 -13.768 1.00 90.25 82 ALA A CA 1
ATOM 640 C C . ALA A 1 82 ? 12.312 -1.176 -12.349 1.00 90.25 82 ALA A C 1
ATOM 642 O O . ALA A 1 82 ? 12.308 -2.375 -12.087 1.00 90.25 82 ALA A O 1
ATOM 643 N N . GLU A 1 83 ? 12.018 -0.240 -11.447 1.00 91.12 83 GLU A N 1
ATOM 644 C CA . GLU A 1 83 ? 11.774 -0.562 -10.040 1.00 91.12 83 GLU A CA 1
ATOM 645 C C . GLU A 1 83 ? 10.288 -0.787 -9.774 1.00 91.12 83 GLU A C 1
ATOM 647 O O . GLU A 1 83 ? 9.911 -1.876 -9.343 1.00 91.12 83 GLU A O 1
ATOM 652 N N . LEU A 1 84 ? 9.428 0.186 -10.093 1.00 92.19 84 LEU A N 1
ATOM 653 C CA . LEU A 1 84 ? 8.008 0.069 -9.777 1.00 92.19 84 LEU A CA 1
ATOM 654 C C . LEU A 1 84 ? 7.306 -0.975 -10.654 1.00 92.19 84 LEU A C 1
ATOM 656 O O . LEU A 1 84 ? 6.788 -1.956 -10.131 1.00 92.19 84 LEU A O 1
ATOM 660 N N . LEU A 1 85 ? 7.289 -0.816 -11.980 1.00 92.31 85 LEU A N 1
ATOM 661 C CA . LEU A 1 85 ? 6.520 -1.710 -12.855 1.00 92.31 85 LEU A CA 1
ATOM 662 C C . LEU A 1 85 ? 6.999 -3.168 -12.768 1.00 92.31 85 LEU A C 1
ATOM 664 O O . LEU A 1 85 ? 6.189 -4.065 -12.520 1.00 92.31 85 LEU A O 1
ATOM 668 N N . PHE A 1 86 ? 8.299 -3.426 -12.942 1.00 93.94 86 PHE A N 1
ATOM 669 C CA . PHE A 1 86 ? 8.819 -4.794 -12.835 1.00 93.94 86 PHE A CA 1
ATOM 670 C C . PHE A 1 86 ? 8.819 -5.322 -11.396 1.00 93.94 86 PHE A C 1
ATOM 672 O O . PHE A 1 86 ? 8.634 -6.525 -11.209 1.00 93.94 86 PHE A O 1
ATOM 679 N N . GLY A 1 87 ? 8.960 -4.463 -10.383 1.00 93.50 87 GLY A N 1
ATOM 680 C CA . GLY A 1 87 ? 8.824 -4.856 -8.979 1.00 93.50 87 GLY A CA 1
ATOM 681 C C . GLY A 1 87 ? 7.404 -5.304 -8.637 1.00 93.50 87 GLY A C 1
ATOM 682 O O . GLY A 1 87 ? 7.224 -6.357 -8.018 1.00 93.50 87 GLY A O 1
ATOM 683 N N . LEU A 1 88 ? 6.389 -4.571 -9.105 1.00 93.44 88 LEU A N 1
ATOM 684 C CA . LEU A 1 88 ? 4.983 -4.955 -8.964 1.00 93.44 88 LEU A CA 1
ATOM 685 C C . LEU A 1 88 ? 4.684 -6.248 -9.721 1.00 93.44 88 LEU A C 1
ATOM 687 O O . LEU A 1 88 ? 4.077 -7.150 -9.147 1.00 93.44 88 LEU A O 1
ATOM 691 N N . TRP A 1 89 ? 5.170 -6.382 -10.963 1.00 91.06 89 TRP A N 1
ATOM 692 C CA . TRP A 1 89 ? 5.037 -7.626 -11.727 1.00 91.06 89 TRP A CA 1
ATOM 693 C C . TRP A 1 89 ? 5.639 -8.792 -10.942 1.00 91.06 89 TRP A C 1
ATOM 695 O O . TRP A 1 89 ? 4.947 -9.770 -10.660 1.00 91.06 89 TRP A O 1
ATOM 705 N N . ARG A 1 90 ? 6.905 -8.679 -10.530 1.00 91.69 90 ARG A N 1
ATOM 706 C CA . ARG A 1 90 ? 7.608 -9.742 -9.807 1.00 91.69 90 ARG A CA 1
ATOM 707 C C . ARG A 1 90 ? 6.931 -10.090 -8.483 1.00 91.69 90 ARG A C 1
ATOM 709 O O . ARG A 1 90 ? 6.927 -11.264 -8.119 1.00 91.69 90 ARG A O 1
ATOM 716 N N . THR A 1 91 ? 6.389 -9.103 -7.772 1.00 92.31 91 THR A N 1
ATOM 717 C CA . THR A 1 91 ? 5.627 -9.318 -6.534 1.00 92.31 91 THR A CA 1
ATOM 718 C C . THR A 1 91 ? 4.341 -10.085 -6.820 1.00 92.31 91 THR A C 1
ATOM 720 O O . THR A 1 91 ? 4.109 -11.124 -6.201 1.00 92.31 91 THR A O 1
ATOM 723 N N . TYR A 1 92 ? 3.545 -9.625 -7.790 1.00 90.62 92 TYR A N 1
ATOM 724 C CA . TYR A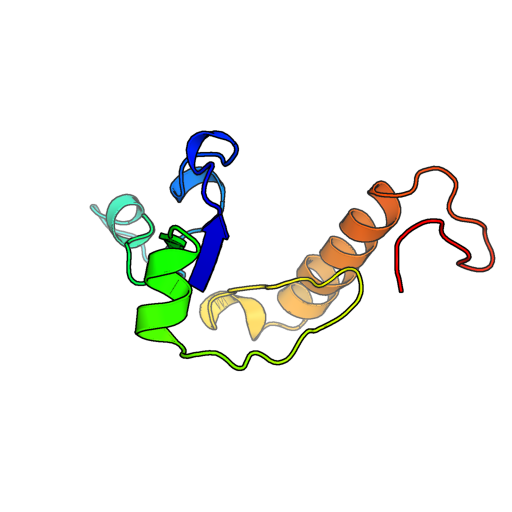 1 92 ? 2.288 -10.261 -8.181 1.00 90.62 92 TYR A CA 1
ATOM 725 C C . TYR A 1 92 ? 2.495 -11.722 -8.589 1.00 90.62 92 TYR A C 1
ATOM 727 O O . TYR A 1 92 ? 1.835 -12.610 -8.057 1.00 90.62 92 TYR A O 1
ATOM 735 N N . THR A 1 93 ? 3.469 -11.993 -9.461 1.00 89.06 93 THR A N 1
ATOM 736 C CA . THR A 1 93 ? 3.731 -13.357 -9.941 1.00 89.06 93 THR A CA 1
ATOM 737 C C . THR A 1 93 ? 4.302 -14.283 -8.876 1.00 89.06 93 THR A C 1
ATOM 739 O O . THR A 1 93 ? 4.232 -15.490 -9.050 1.00 89.06 93 THR A O 1
ATOM 742 N N . SER A 1 94 ? 4.832 -13.774 -7.756 1.00 90.75 94 SER A N 1
ATOM 743 C CA . SER A 1 94 ? 5.182 -14.645 -6.620 1.00 90.75 94 SER A CA 1
ATOM 744 C C . SER A 1 94 ? 4.017 -15.042 -5.7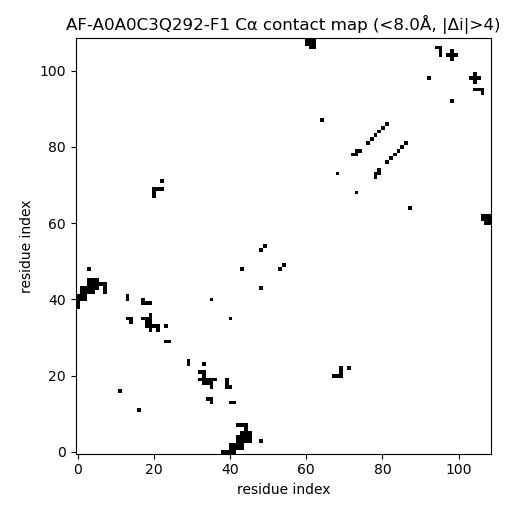28 1.00 90.75 94 SER A C 1
ATOM 746 O O . SER A 1 94 ? 4.197 -15.930 -4.898 1.00 90.75 94 SER A O 1
ATOM 748 N N . LEU A 1 95 ? 2.853 -14.402 -5.855 1.00 90.94 95 LEU A N 1
ATOM 749 C CA . LEU A 1 95 ? 1.677 -14.792 -5.076 1.00 90.94 95 LEU A CA 1
ATOM 750 C C . LEU A 1 95 ? 1.039 -16.084 -5.612 1.00 90.94 95 LEU A C 1
ATOM 752 O O . LEU A 1 95 ? 0.328 -16.755 -4.870 1.00 90.94 95 LEU A O 1
ATOM 756 N N . ASP A 1 96 ? 1.325 -16.442 -6.866 1.00 92.00 96 ASP A N 1
ATOM 757 C CA . ASP A 1 96 ? 0.914 -17.690 -7.504 1.00 92.00 96 ASP A CA 1
ATOM 758 C C . ASP A 1 96 ? 2.114 -18.352 -8.192 1.00 92.00 96 ASP A C 1
ATOM 760 O O . ASP A 1 96 ? 2.500 -17.993 -9.305 1.00 92.00 96 ASP A O 1
ATOM 764 N N . ALA A 1 97 ? 2.717 -19.325 -7.508 1.00 88.19 97 ALA A N 1
ATOM 765 C CA . ALA A 1 97 ? 3.886 -20.042 -8.010 1.00 88.19 97 ALA A CA 1
ATOM 766 C C . ALA A 1 97 ? 3.583 -20.932 -9.232 1.00 88.19 97 ALA A C 1
ATOM 768 O O . ALA A 1 97 ? 4.519 -21.297 -9.945 1.00 88.19 97 ALA A O 1
ATOM 769 N N . ASP A 1 98 ? 2.307 -21.243 -9.485 1.00 92.94 98 ASP A N 1
ATOM 770 C CA . ASP A 1 98 ? 1.845 -22.107 -10.576 1.00 92.94 98 ASP A CA 1
ATOM 771 C C . ASP A 1 98 ? 1.219 -21.300 -11.729 1.00 92.94 98 ASP A C 1
ATOM 773 O O . ASP A 1 98 ? 0.507 -21.859 -12.574 1.00 92.94 98 ASP A O 1
ATOM 777 N N . ILE A 1 99 ? 1.494 -19.987 -11.790 1.00 90.38 99 ILE A N 1
ATOM 778 C CA . ILE A 1 99 ? 1.029 -19.128 -12.879 1.00 90.38 99 ILE A CA 1
ATOM 779 C C . ILE A 1 99 ? 1.417 -19.730 -14.234 1.00 90.38 99 ILE A C 1
ATOM 781 O O . ILE A 1 99 ? 2.578 -20.041 -14.521 1.00 90.38 99 ILE A O 1
ATOM 785 N N . GLN A 1 100 ? 0.417 -19.919 -15.089 1.00 89.44 100 GLN A N 1
ATOM 786 C CA . GLN A 1 100 ? 0.611 -20.585 -16.368 1.00 89.44 100 GLN A CA 1
ATOM 787 C C . GLN A 1 100 ? 1.300 -19.654 -17.371 1.00 89.44 100 GLN A C 1
ATOM 789 O O . GLN A 1 100 ? 1.196 -18.429 -17.302 1.00 89.44 100 GLN A O 1
ATOM 794 N N . SER A 1 101 ? 1.958 -20.227 -18.382 1.00 88.62 101 SER A N 1
ATOM 795 C CA . SER A 1 101 ? 2.657 -19.463 -19.430 1.00 88.62 101 SER A CA 1
ATOM 796 C C . SER A 1 101 ? 1.741 -18.571 -20.279 1.00 88.62 101 SER A C 1
ATOM 798 O O . SER A 1 101 ? 2.220 -17.658 -20.946 1.00 88.62 101 SER A O 1
ATOM 800 N N . ASN A 1 102 ? 0.429 -18.813 -20.249 1.00 89.88 102 ASN A N 1
ATOM 801 C CA . ASN A 1 102 ? -0.596 -17.976 -20.875 1.00 89.88 102 ASN A CA 1
ATOM 802 C C . ASN A 1 102 ? -1.101 -16.836 -19.960 1.00 89.88 102 ASN A C 1
ATOM 804 O O . ASN A 1 102 ? -2.000 -16.102 -20.364 1.00 89.88 102 ASN A O 1
ATOM 808 N N . GLY A 1 103 ? -0.559 -16.700 -18.745 1.00 84.56 103 GLY A N 1
ATOM 809 C CA . GLY A 1 103 ? -0.955 -15.695 -17.756 1.00 84.56 103 GLY A CA 1
ATOM 810 C C . GLY A 1 103 ? -2.148 -16.080 -16.876 1.00 84.56 103 GLY A C 1
ATOM 811 O O . GLY A 1 103 ? -2.585 -15.252 -16.079 1.00 84.56 103 GLY A O 1
ATOM 812 N N . ALA A 1 104 ? -2.687 -17.299 -16.990 1.00 89.00 104 ALA A N 1
ATOM 813 C CA . ALA A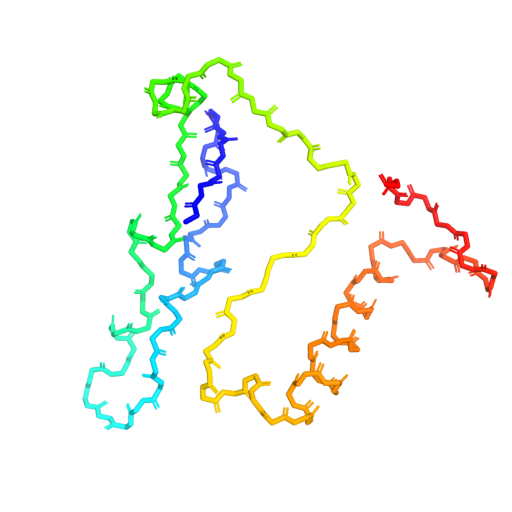 1 104 ? -3.746 -17.763 -16.097 1.00 89.00 104 ALA A CA 1
ATOM 814 C C . ALA A 1 104 ? -3.211 -17.937 -14.667 1.00 89.00 104 ALA A C 1
ATOM 816 O O . ALA A 1 104 ? -2.180 -18.582 -14.461 1.00 89.00 104 ALA A O 1
ATOM 817 N N . THR A 1 105 ? -3.933 -17.377 -13.696 1.00 90.19 105 THR A N 1
ATOM 818 C CA . THR A 1 105 ? -3.565 -17.364 -12.276 1.00 90.19 105 THR A CA 1
ATOM 819 C C . THR A 1 105 ? -4.770 -17.675 -11.386 1.00 90.19 105 THR A C 1
ATOM 821 O O . THR A 1 105 ? -5.913 -17.421 -11.774 1.00 90.19 105 THR A O 1
ATOM 824 N N . ILE A 1 106 ? -4.519 -18.222 -10.194 1.00 91.19 106 ILE A N 1
ATOM 825 C CA . ILE A 1 106 ? -5.540 -18.439 -9.155 1.00 91.19 106 ILE A CA 1
ATOM 826 C C . ILE A 1 106 ? -5.894 -17.161 -8.383 1.00 91.19 106 ILE A C 1
ATOM 828 O O . ILE A 1 106 ? -6.826 -17.169 -7.574 1.00 91.19 106 ILE A O 1
ATOM 832 N N . LEU A 1 107 ? -5.127 -16.083 -8.573 1.00 88.31 107 LEU A N 1
ATOM 833 C CA . LEU A 1 107 ? -5.349 -14.825 -7.874 1.00 88.31 107 LEU A CA 1
ATOM 834 C C . LEU A 1 107 ? -6.694 -14.213 -8.296 1.00 88.31 107 LEU A C 1
ATOM 836 O O . LEU A 1 107 ? -7.072 -14.297 -9.466 1.00 88.31 107 LEU A O 1
ATOM 840 N N . PRO A 1 108 ? -7.435 -13.600 -7.357 1.00 82.88 108 PRO A N 1
ATOM 841 C CA . PRO A 1 108 ? -8.732 -13.015 -7.661 1.00 82.88 108 PRO A CA 1
ATOM 842 C C . PRO A 1 108 ? -8.600 -11.862 -8.678 1.00 82.88 108 PRO A C 1
ATOM 844 O O . PRO A 1 108 ? -7.648 -11.079 -8.566 1.00 82.88 108 PRO A O 1
ATOM 847 N N . PRO A 1 109 ? -9.543 -11.754 -9.638 1.00 69.12 109 PRO A N 1
ATOM 848 C CA . PRO A 1 109 ? -9.560 -10.707 -10.657 1.00 69.12 109 PRO A CA 1
ATOM 849 C C . PRO A 1 109 ? -9.883 -9.332 -10.079 1.00 69.12 109 PRO A C 1
ATOM 851 O O . PRO A 1 109 ? -10.707 -9.265 -9.135 1.00 69.12 109 PRO A O 1
#

Nearest PDB structures (foldseek):
  3iod-assembly1_A  TM=2.240E-01  e=4.446E+00  Mycobacterium tuberculosis

Mean predicted aligned error: 4.99 Å